Protein AF-A0A6I4VUZ8-F1 (afdb_monomer_lite)

Secondary structure (DSSP, 8-state):
----------EEEEETTEEEEE--SSGGG----PPPHHHHHHHHHHHHHHHHHHHHHGGG------SSB-TTSPBPPHHHHHHHHHHHHHHTT-----GGG-

Foldseek 3Di:
DQDFDQDQPFAFDQDPNDTDTHHDPDPVVRDTDGDDPVRVVVLVVQVVVQVVLCVVCPPQADQPVDSDADSSNHHDDPVNVVVVVVVVCVVVVHDDDDPVVD

Structure (mmCIF, N/CA/C/O backbone):
data_AF-A0A6I4VUZ8-F1
#
_entry.id   AF-A0A6I4VUZ8-F1
#
loop_
_atom_site.group_PDB
_atom_site.id
_atom_site.type_symbol
_atom_site.label_atom_id
_atom_site.label_alt_id
_atom_site.label_comp_id
_atom_site.label_asym_id
_atom_site.label_entity_id
_atom_site.label_seq_id
_atom_site.pdbx_PDB_ins_code
_atom_site.Cartn_x
_atom_site.Cartn_y
_atom_site.Cartn_z
_atom_site.occupancy
_atom_site.B_iso_or_equiv
_atom_site.auth_seq_id
_atom_site.auth_comp_id
_atom_site.auth_asym_id
_atom_site.auth_atom_id
_atom_site.pdbx_PDB_model_num
ATOM 1 N N . MET A 1 1 ? 15.078 -9.513 15.704 1.00 35.44 1 MET A N 1
ATOM 2 C CA . MET A 1 1 ? 13.997 -10.454 15.321 1.00 35.44 1 MET A CA 1
ATOM 3 C C . MET A 1 1 ? 13.512 -10.133 13.910 1.00 35.44 1 MET A C 1
ATOM 5 O O . MET A 1 1 ? 13.017 -9.036 13.696 1.00 35.44 1 MET A O 1
ATOM 9 N N . LYS A 1 2 ? 13.674 -11.037 12.933 1.00 35.25 2 LYS A N 1
ATOM 10 C CA . LYS A 1 2 ? 13.083 -10.869 11.591 1.00 35.25 2 LYS A CA 1
ATOM 11 C C . LYS A 1 2 ? 11.597 -11.230 11.672 1.00 35.25 2 LYS A C 1
ATOM 13 O O . LYS A 1 2 ? 11.270 -12.405 11.812 1.00 35.25 2 LYS A O 1
ATOM 18 N N . ALA A 1 3 ? 10.707 -10.242 11.616 1.00 41.06 3 ALA A N 1
ATOM 19 C CA . ALA A 1 3 ? 9.276 -10.496 11.497 1.00 41.06 3 ALA A CA 1
ATOM 20 C C . ALA A 1 3 ? 9.001 -11.130 10.121 1.00 41.06 3 ALA A C 1
ATOM 22 O O . ALA A 1 3 ? 9.123 -10.472 9.090 1.00 41.06 3 ALA A O 1
ATOM 23 N N . LYS A 1 4 ? 8.673 -12.426 10.086 1.00 41.72 4 LYS A N 1
ATOM 24 C CA . LYS A 1 4 ? 8.124 -13.067 8.885 1.00 41.72 4 LYS A CA 1
ATOM 25 C C . LYS A 1 4 ? 6.634 -12.743 8.836 1.00 41.72 4 LYS A C 1
ATOM 27 O O . LYS A 1 4 ? 5.843 -13.408 9.499 1.00 41.72 4 LYS A O 1
ATOM 32 N N . LEU A 1 5 ? 6.253 -11.720 8.074 1.00 47.44 5 LEU A N 1
ATOM 33 C CA . LEU A 1 5 ? 4.843 -11.479 7.780 1.00 47.44 5 LEU A CA 1
ATOM 34 C C . LEU A 1 5 ? 4.369 -12.557 6.793 1.00 47.44 5 LEU A C 1
ATOM 36 O O . LEU A 1 5 ? 4.920 -12.699 5.699 1.00 47.44 5 LEU A O 1
ATOM 40 N N . ARG A 1 6 ? 3.353 -13.337 7.171 1.00 45.44 6 ARG A N 1
ATOM 41 C CA . ARG A 1 6 ? 2.640 -14.198 6.222 1.00 45.44 6 ARG A CA 1
ATOM 42 C C . ARG A 1 6 ? 1.688 -13.310 5.427 1.00 45.44 6 ARG A C 1
ATOM 44 O O . ARG A 1 6 ? 0.595 -13.004 5.887 1.00 45.44 6 ARG A O 1
ATOM 51 N N . ALA A 1 7 ? 2.130 -12.849 4.262 1.00 51.38 7 ALA A N 1
ATOM 52 C CA . ALA A 1 7 ? 1.259 -12.153 3.326 1.00 51.38 7 ALA A CA 1
ATOM 53 C C . ALA A 1 7 ? 0.371 -13.187 2.621 1.00 51.38 7 ALA A C 1
ATOM 55 O O . ALA A 1 7 ? 0.846 -13.971 1.800 1.00 51.38 7 ALA A O 1
ATOM 56 N N . TYR A 1 8 ? -0.919 -13.205 2.948 1.00 54.53 8 TYR A N 1
ATOM 57 C CA . TYR A 1 8 ? -1.905 -13.922 2.148 1.00 54.53 8 TYR A CA 1
ATOM 58 C C . TYR A 1 8 ? -2.243 -13.031 0.954 1.00 54.53 8 TYR A C 1
ATOM 60 O O . TYR A 1 8 ? -2.965 -12.047 1.094 1.00 54.53 8 TYR A O 1
ATOM 68 N N . ALA A 1 9 ? -1.672 -13.330 -0.213 1.00 59.06 9 ALA A N 1
ATOM 69 C CA . ALA A 1 9 ? -2.004 -12.627 -1.445 1.00 59.06 9 ALA A CA 1
ATOM 70 C C . ALA A 1 9 ? -3.422 -13.020 -1.880 1.00 59.06 9 ALA A C 1
ATOM 72 O O . ALA A 1 9 ? -3.603 -13.917 -2.695 1.00 59.06 9 ALA A O 1
ATOM 73 N N . LYS A 1 10 ? -4.431 -12.372 -1.304 1.00 65.31 10 LYS A N 1
ATOM 74 C CA . LYS A 1 10 ? -5.767 -12.341 -1.890 1.00 65.31 10 LYS A CA 1
ATOM 75 C C . LYS A 1 10 ? -5.809 -11.171 -2.860 1.00 65.31 10 LYS A C 1
ATOM 77 O O . LYS A 1 10 ? -5.364 -10.070 -2.534 1.00 65.31 10 LYS A O 1
ATOM 82 N N . THR A 1 11 ? -6.278 -11.414 -4.074 1.00 71.56 11 THR A N 1
ATOM 83 C CA . THR A 1 11 ? -6.290 -10.396 -5.127 1.00 71.56 11 THR A CA 1
ATOM 84 C C . THR A 1 11 ? -7.711 -9.902 -5.320 1.00 71.56 11 THR A C 1
ATOM 86 O O . THR A 1 11 ? -8.640 -10.702 -5.398 1.00 71.56 11 THR A O 1
ATOM 89 N N . PHE A 1 12 ? -7.882 -8.586 -5.415 1.00 83.12 12 PHE A N 1
ATOM 90 C CA . PHE A 1 12 ? -9.137 -8.023 -5.888 1.00 83.12 12 PHE A CA 1
ATOM 91 C C . PHE A 1 12 ? -9.199 -8.122 -7.410 1.00 83.12 12 PHE A C 1
ATOM 93 O O . PHE A 1 12 ? -8.343 -7.583 -8.112 1.00 83.12 12 PHE A O 1
ATOM 100 N N . VAL A 1 13 ? -10.224 -8.802 -7.910 1.00 80.50 13 VAL A N 1
ATOM 101 C CA . VAL A 1 13 ? -10.538 -8.909 -9.336 1.00 80.50 13 VAL A CA 1
ATOM 102 C C . VAL A 1 13 ? -11.835 -8.173 -9.630 1.00 80.50 13 VAL A C 1
ATOM 104 O O . VAL A 1 13 ? -12.737 -8.131 -8.795 1.00 80.50 13 VAL A O 1
ATOM 107 N N . THR A 1 14 ? -11.942 -7.582 -10.816 1.00 82.00 14 THR A N 1
ATOM 108 C CA . THR A 1 14 ? -13.188 -6.940 -11.241 1.00 82.00 14 THR A CA 1
ATOM 109 C C . THR A 1 14 ? -14.104 -7.978 -11.876 1.00 82.00 14 THR A C 1
ATOM 111 O O . THR A 1 14 ? -13.797 -8.489 -12.950 1.00 82.00 14 THR A O 1
ATOM 114 N N . ILE A 1 15 ? -15.241 -8.257 -11.242 1.00 82.50 15 ILE A N 1
ATOM 115 C CA . ILE A 1 15 ? -16.302 -9.123 -11.770 1.00 82.50 15 ILE A CA 1
ATOM 116 C C . ILE A 1 15 ? -17.563 -8.270 -11.890 1.00 82.50 15 ILE A C 1
ATOM 118 O O . ILE A 1 15 ? -18.006 -7.681 -10.906 1.00 82.50 15 ILE A O 1
ATOM 122 N N . ASN A 1 16 ? -18.119 -8.152 -13.100 1.00 84.62 16 ASN A N 1
ATOM 123 C CA . ASN A 1 16 ? -19.310 -7.333 -13.383 1.00 84.62 16 ASN A CA 1
ATOM 124 C C . ASN A 1 16 ? -19.211 -5.895 -12.826 1.00 84.62 16 ASN A C 1
ATOM 126 O O . ASN A 1 16 ? -20.160 -5.364 -12.255 1.00 84.62 16 ASN A O 1
ATOM 130 N N . GLY A 1 17 ? -18.027 -5.280 -12.937 1.00 79.75 17 GLY A N 1
ATOM 131 C CA . GLY A 1 17 ? -17.765 -3.916 -12.458 1.00 79.75 17 GLY A CA 1
ATOM 132 C C . GLY A 1 17 ? -17.502 -3.777 -10.952 1.00 79.75 17 GLY A C 1
ATOM 133 O O . GLY A 1 17 ? -17.230 -2.668 -10.499 1.00 79.75 17 GLY A O 1
ATOM 134 N N . LYS A 1 18 ? -17.529 -4.868 -10.175 1.00 82.00 18 LYS A N 1
ATOM 135 C CA . LYS A 1 18 ? -17.276 -4.862 -8.724 1.00 82.00 18 LYS A CA 1
ATOM 136 C C . LYS A 1 18 ? -15.937 -5.509 -8.388 1.00 82.00 18 LYS A C 1
ATOM 138 O O . LYS A 1 18 ? -15.576 -6.520 -8.984 1.00 82.00 18 LYS A O 1
ATOM 143 N N . LEU A 1 19 ? -15.216 -4.944 -7.418 1.00 83.69 19 LEU A N 1
ATOM 144 C CA . LEU A 1 19 ? -14.004 -5.557 -6.876 1.00 83.69 19 LEU A CA 1
ATOM 145 C C . LEU A 1 19 ? -14.395 -6.682 -5.920 1.00 83.69 19 LEU A C 1
ATOM 147 O O . LEU A 1 19 ? -15.047 -6.443 -4.907 1.00 83.69 19 LEU A O 1
ATOM 151 N N . VAL A 1 20 ? -13.988 -7.901 -6.252 1.00 84.31 20 VAL A N 1
ATOM 152 C CA . VAL A 1 20 ? -14.235 -9.105 -5.460 1.00 84.31 20 VAL A CA 1
ATOM 153 C C . VAL A 1 20 ? -12.896 -9.679 -5.029 1.00 84.31 20 VAL A C 1
ATOM 155 O O . VAL A 1 20 ? -11.982 -9.813 -5.844 1.00 84.31 20 VAL A O 1
ATOM 158 N N . LEU A 1 21 ? -12.774 -9.999 -3.743 1.00 84.19 21 LEU A N 1
ATOM 159 C CA . LEU A 1 21 ? -11.589 -10.643 -3.199 1.00 84.19 21 LEU A CA 1
ATOM 160 C C . LEU A 1 21 ? -11.589 -12.123 -3.590 1.00 84.19 21 LEU A C 1
ATOM 162 O O . LEU A 1 21 ? -12.546 -12.836 -3.295 1.00 84.19 21 LEU A O 1
ATOM 166 N N . GLN A 1 22 ? -10.521 -12.584 -4.234 1.00 82.38 22 GLN A N 1
ATOM 167 C CA . GLN A 1 22 ? -10.386 -13.972 -4.658 1.00 82.38 22 GLN A CA 1
ATOM 168 C C . GLN A 1 22 ? -9.107 -14.593 -4.095 1.00 82.38 22 GLN A C 1
ATOM 170 O O . GLN A 1 22 ? -8.046 -13.959 -4.060 1.00 82.38 22 GLN A O 1
ATOM 175 N N . ASP A 1 23 ? -9.217 -15.851 -3.673 1.00 79.50 23 ASP A N 1
ATOM 176 C CA . ASP A 1 23 ? -8.057 -16.656 -3.314 1.00 79.50 23 ASP A CA 1
ATOM 177 C C . ASP A 1 23 ? -7.231 -17.015 -4.559 1.00 79.50 23 ASP A C 1
ATOM 179 O O . ASP A 1 23 ? -7.773 -17.134 -5.666 1.00 79.50 23 ASP A O 1
ATOM 183 N N . PRO A 1 24 ? -5.910 -17.216 -4.409 1.00 78.50 24 PRO A N 1
ATOM 184 C CA . PRO A 1 24 ? -5.082 -17.668 -5.512 1.00 78.50 24 PRO A CA 1
ATOM 185 C C . PRO A 1 24 ? -5.609 -18.969 -6.114 1.00 78.50 24 PRO A C 1
ATOM 187 O O . PRO A 1 24 ? -5.940 -19.911 -5.394 1.00 78.50 24 PRO A O 1
ATOM 190 N N . LYS A 1 25 ? -5.601 -19.047 -7.449 1.00 77.88 25 LYS A N 1
ATOM 191 C CA . LYS A 1 25 ? -6.058 -20.229 -8.198 1.00 77.88 25 LYS A CA 1
ATOM 192 C C . LYS A 1 25 ? -5.312 -21.511 -7.812 1.00 77.88 25 LYS A C 1
ATOM 194 O O . LYS A 1 25 ? -5.850 -22.599 -7.977 1.00 77.88 25 LYS A O 1
ATOM 199 N N . THR A 1 26 ? -4.075 -21.397 -7.325 1.00 80.00 26 THR A N 1
ATOM 200 C CA . THR A 1 26 ? -3.251 -22.541 -6.929 1.00 80.00 26 THR A CA 1
ATOM 201 C C . THR A 1 26 ? -2.611 -22.314 -5.562 1.00 80.00 26 THR A C 1
ATOM 203 O O . THR A 1 26 ? -2.225 -21.199 -5.202 1.00 80.00 26 THR A O 1
ATOM 206 N N . LYS A 1 27 ? -2.436 -23.402 -4.800 1.00 76.69 27 LYS A N 1
ATOM 207 C CA . LYS A 1 27 ? -1.757 -23.369 -3.494 1.00 76.69 27 LYS A CA 1
ATOM 208 C C . LYS A 1 27 ? -0.314 -22.860 -3.602 1.00 76.69 27 LYS A C 1
ATOM 210 O O . LYS A 1 27 ? 0.151 -22.178 -2.700 1.00 76.69 27 LYS A O 1
ATOM 215 N N . GLY A 1 28 ? 0.367 -23.127 -4.722 1.00 75.69 28 GLY A N 1
ATOM 216 C CA . GLY A 1 28 ? 1.748 -22.687 -4.960 1.00 75.69 28 GLY A CA 1
ATOM 217 C C . GLY A 1 28 ? 1.930 -21.165 -5.025 1.00 75.69 28 GLY A C 1
ATOM 218 O O . GLY A 1 28 ? 3.027 -20.668 -4.784 1.00 75.69 28 GLY A O 1
ATOM 219 N N . SER A 1 29 ? 0.866 -20.402 -5.297 1.00 77.31 29 SER A N 1
ATOM 220 C CA . SER A 1 29 ? 0.912 -18.935 -5.266 1.00 77.31 29 SER A CA 1
ATOM 221 C C . SER A 1 29 ? 0.873 -18.356 -3.846 1.00 77.31 29 SER A C 1
ATOM 223 O O . SER A 1 29 ? 1.204 -17.184 -3.663 1.00 77.31 29 SER A O 1
ATOM 225 N N . GLN A 1 30 ? 0.504 -19.151 -2.836 1.00 80.31 30 GLN A N 1
ATOM 226 C CA . GLN A 1 30 ? 0.551 -18.734 -1.437 1.00 80.31 30 GLN A CA 1
ATOM 227 C C . GLN A 1 30 ? 1.988 -18.844 -0.928 1.00 80.31 30 GLN A C 1
ATOM 229 O O . GLN A 1 30 ? 2.489 -19.931 -0.646 1.00 80.31 30 GLN A O 1
ATOM 234 N N . ARG A 1 31 ? 2.668 -17.702 -0.811 1.00 78.75 31 ARG A N 1
ATOM 235 C CA . ARG A 1 31 ? 4.059 -17.643 -0.354 1.00 78.75 31 ARG A CA 1
ATOM 236 C C . ARG A 1 31 ? 4.260 -16.536 0.667 1.00 78.75 31 ARG A C 1
ATOM 238 O O . ARG A 1 31 ? 3.668 -15.468 0.571 1.00 78.75 31 ARG A O 1
ATOM 245 N N . SER A 1 32 ? 5.145 -16.785 1.626 1.00 82.88 32 SER A N 1
ATOM 246 C CA . SER A 1 32 ? 5.624 -15.733 2.523 1.00 82.88 32 SER A CA 1
ATOM 247 C C . SER A 1 32 ? 6.698 -14.908 1.821 1.00 82.88 32 SER A C 1
ATOM 249 O O . SER A 1 32 ? 7.535 -15.459 1.108 1.00 82.88 32 SER A O 1
ATOM 251 N N . VAL A 1 33 ? 6.694 -13.598 2.053 1.00 83.50 33 VAL A N 1
ATOM 252 C CA . VAL A 1 33 ? 7.703 -12.675 1.526 1.00 83.50 33 VAL A CA 1
ATOM 253 C C . VAL A 1 33 ? 8.385 -12.000 2.707 1.00 83.50 33 VAL A C 1
ATOM 255 O O . VAL A 1 33 ? 7.726 -11.550 3.643 1.00 83.50 33 VAL A O 1
ATOM 258 N N . SER A 1 34 ? 9.714 -11.957 2.685 1.00 87.75 34 SER A N 1
ATOM 259 C CA . SER A 1 34 ? 10.474 -11.213 3.687 1.00 87.75 34 SER A CA 1
ATOM 260 C C . SER A 1 34 ? 10.350 -9.722 3.396 1.00 87.75 34 SER A C 1
ATOM 262 O O . SER A 1 34 ? 10.677 -9.282 2.297 1.00 87.75 34 SER A O 1
ATOM 264 N N . LEU A 1 35 ? 9.904 -8.945 4.380 1.00 87.50 35 LEU A N 1
ATOM 265 C CA . LEU A 1 35 ? 9.875 -7.491 4.272 1.00 87.50 35 LEU A CA 1
ATOM 266 C C . LEU A 1 35 ? 11.233 -6.913 4.670 1.00 87.50 35 LEU A C 1
ATOM 268 O O . LEU A 1 35 ? 11.840 -7.335 5.658 1.00 87.50 35 LEU A O 1
ATOM 272 N N . THR A 1 36 ? 11.706 -5.931 3.906 1.00 93.06 36 THR A N 1
ATOM 273 C CA . THR A 1 36 ? 12.863 -5.124 4.301 1.00 93.0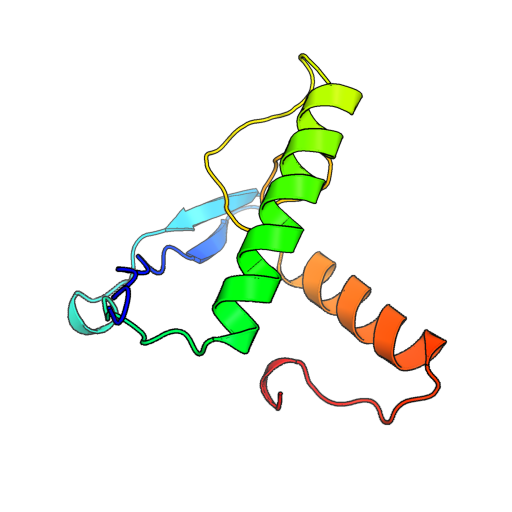6 36 THR A CA 1
ATOM 274 C C . THR A 1 36 ? 12.488 -4.215 5.472 1.00 93.06 36 THR A C 1
ATOM 276 O O . THR A 1 36 ? 11.307 -3.970 5.748 1.00 93.06 36 THR A O 1
ATOM 279 N N . HIS A 1 37 ? 13.495 -3.685 6.169 1.00 93.31 37 HIS A N 1
ATOM 280 C CA . HIS A 1 37 ? 13.259 -2.712 7.234 1.00 93.31 37 HIS A CA 1
ATOM 281 C C . HIS A 1 37 ? 12.518 -1.478 6.698 1.00 93.31 37 HIS A C 1
ATOM 283 O O . HIS A 1 37 ? 11.482 -1.106 7.240 1.00 93.31 37 HIS A O 1
ATOM 289 N N . THR A 1 38 ? 12.962 -0.937 5.559 1.00 95.25 38 THR A N 1
ATOM 290 C CA . THR A 1 38 ? 12.324 0.203 4.887 1.00 95.25 38 THR A CA 1
ATOM 291 C C . THR A 1 38 ? 10.852 -0.055 4.565 1.00 95.25 38 THR A C 1
ATOM 293 O O . THR A 1 38 ? 10.006 0.785 4.865 1.00 95.25 38 THR A O 1
ATOM 296 N N . ALA A 1 39 ? 10.518 -1.230 4.015 1.00 91.38 39 ALA A N 1
ATOM 297 C CA . ALA A 1 39 ? 9.128 -1.591 3.733 1.00 91.38 39 ALA A CA 1
ATOM 298 C C . ALA A 1 39 ? 8.292 -1.690 5.019 1.00 91.38 39 ALA A C 1
ATOM 300 O O . ALA A 1 39 ? 7.152 -1.234 5.061 1.00 91.38 39 ALA A O 1
ATOM 301 N N . THR A 1 40 ? 8.869 -2.244 6.087 1.00 93.88 40 THR A N 1
ATOM 302 C CA . THR A 1 40 ? 8.195 -2.368 7.387 1.00 93.88 40 THR A CA 1
ATOM 303 C C . THR A 1 40 ? 7.877 -0.998 7.988 1.00 93.88 40 THR A C 1
ATOM 305 O O . THR A 1 40 ? 6.753 -0.768 8.434 1.00 93.88 40 THR A O 1
ATOM 308 N N . GLU A 1 41 ? 8.832 -0.069 7.966 1.00 96.31 41 GLU A N 1
ATOM 309 C CA . GLU A 1 41 ? 8.622 1.289 8.477 1.00 96.31 41 GLU A CA 1
ATOM 310 C C . GLU A 1 41 ? 7.610 2.074 7.632 1.00 96.31 41 GLU A C 1
ATOM 312 O O . GLU A 1 41 ? 6.756 2.772 8.182 1.00 96.31 41 GLU A O 1
ATOM 317 N N . ALA A 1 42 ? 7.630 1.907 6.306 1.00 95.12 42 ALA A N 1
ATOM 318 C CA . ALA A 1 42 ? 6.627 2.504 5.426 1.00 95.12 42 ALA A CA 1
ATOM 319 C C . ALA A 1 42 ? 5.206 2.004 5.748 1.00 95.12 42 ALA A C 1
ATOM 321 O O . ALA A 1 42 ? 4.280 2.811 5.853 1.00 95.12 42 ALA A O 1
ATOM 322 N N . LEU A 1 43 ? 5.034 0.697 5.980 1.00 93.75 43 LEU A N 1
ATOM 323 C CA . LEU A 1 43 ? 3.740 0.112 6.351 1.00 93.75 43 LEU A CA 1
ATOM 324 C C . LEU A 1 43 ? 3.245 0.597 7.720 1.00 93.75 43 LEU A C 1
ATOM 326 O O . LEU A 1 43 ? 2.055 0.866 7.874 1.00 93.75 43 LEU A O 1
ATOM 330 N N . LYS A 1 44 ? 4.135 0.763 8.707 1.00 95.25 44 LYS A N 1
ATOM 331 C CA . LYS A 1 44 ? 3.766 1.335 10.016 1.00 95.25 44 LYS A CA 1
ATOM 332 C C . LYS A 1 44 ? 3.260 2.770 9.881 1.00 95.25 44 LYS A C 1
ATOM 334 O O . LYS A 1 44 ? 2.196 3.087 10.406 1.00 95.25 44 LYS A O 1
ATOM 339 N N . LYS A 1 45 ? 3.986 3.617 9.142 1.00 96.81 45 LYS A N 1
ATOM 340 C CA . LYS A 1 45 ? 3.568 5.002 8.862 1.00 96.81 45 LYS A CA 1
ATOM 341 C C . LYS A 1 45 ? 2.227 5.043 8.130 1.00 96.81 45 LYS A C 1
ATOM 343 O O . LYS A 1 45 ? 1.362 5.841 8.479 1.00 96.81 45 LYS A O 1
ATOM 348 N N . HIS A 1 46 ? 2.034 4.155 7.155 1.00 95.50 46 HIS A N 1
ATOM 349 C CA . HIS A 1 46 ? 0.764 4.038 6.445 1.00 95.50 46 HIS A CA 1
ATOM 350 C C . HIS A 1 46 ? -0.390 3.670 7.386 1.00 95.50 46 HIS A C 1
ATOM 352 O O . HIS A 1 46 ? -1.437 4.309 7.334 1.00 95.50 46 HIS A O 1
ATOM 358 N N . ARG A 1 47 ? -0.181 2.705 8.291 1.00 94.62 47 ARG A N 1
ATOM 359 C CA . ARG A 1 47 ? -1.193 2.282 9.268 1.00 94.62 47 ARG A CA 1
ATOM 360 C C . ARG A 1 47 ? -1.626 3.423 10.192 1.00 94.62 47 ARG A C 1
ATOM 362 O O . ARG A 1 47 ? -2.812 3.546 10.470 1.00 94.62 47 ARG A O 1
ATOM 369 N N . ILE A 1 48 ? -0.693 4.269 10.637 1.00 96.62 48 ILE A N 1
ATOM 370 C CA . ILE A 1 48 ? -1.021 5.460 11.441 1.00 96.62 48 ILE A CA 1
ATOM 371 C C . ILE A 1 48 ? -1.946 6.391 10.647 1.00 96.62 48 ILE A C 1
ATOM 373 O O . ILE A 1 48 ? -3.036 6.709 11.112 1.00 96.62 48 ILE A O 1
ATOM 377 N N . LYS A 1 49 ? -1.574 6.724 9.405 1.00 95.38 49 LYS A N 1
ATOM 378 C CA . LYS A 1 49 ? -2.394 7.568 8.522 1.00 95.38 49 LYS A CA 1
ATOM 379 C C . LYS A 1 49 ? -3.779 6.975 8.248 1.00 95.38 49 LYS A C 1
ATOM 381 O O . LYS A 1 49 ? -4.764 7.699 8.150 1.00 95.38 49 LYS A O 1
ATOM 386 N N . GLN A 1 50 ? -3.872 5.656 8.113 1.00 95.50 50 GLN A N 1
ATOM 387 C CA . GLN A 1 50 ? -5.150 4.978 7.919 1.00 95.50 50 GLN A CA 1
ATOM 388 C C . GLN A 1 50 ? -6.045 5.081 9.162 1.00 95.50 50 GLN A C 1
ATOM 390 O O . GLN A 1 50 ? -7.250 5.283 9.026 1.00 95.50 50 GLN A O 1
ATOM 395 N N . TYR A 1 51 ? -5.475 4.994 10.368 1.00 95.38 51 TYR A N 1
ATOM 396 C CA . TYR A 1 51 ? -6.232 5.226 11.599 1.00 95.38 51 TYR A CA 1
ATOM 397 C C . TYR A 1 51 ? -6.724 6.665 11.713 1.00 95.38 51 TYR A C 1
ATOM 399 O O . TYR A 1 51 ? -7.875 6.870 12.082 1.00 95.38 51 TYR A O 1
ATOM 407 N N . GLU A 1 52 ? -5.901 7.646 11.341 1.00 96.12 52 GLU A N 1
ATOM 408 C CA . GLU A 1 52 ? -6.325 9.050 11.272 1.00 96.12 52 GLU A CA 1
ATOM 409 C C . GLU A 1 52 ? -7.520 9.216 10.322 1.00 96.12 52 GLU A C 1
ATOM 411 O O . GLU A 1 52 ? -8.521 9.818 10.696 1.00 96.12 52 GLU A O 1
ATOM 416 N N . GLN A 1 53 ? -7.472 8.604 9.133 1.00 95.06 53 GLN A N 1
ATOM 417 C CA . GLN A 1 53 ? -8.589 8.615 8.175 1.00 95.06 53 GLN A CA 1
ATOM 418 C C . GLN A 1 53 ? -9.843 7.932 8.726 1.00 95.06 53 GLN A C 1
ATOM 420 O O . GLN A 1 53 ? -10.955 8.405 8.498 1.00 95.06 53 GLN A O 1
ATOM 425 N N . LYS A 1 54 ? -9.675 6.823 9.453 1.00 95.62 54 LYS A N 1
ATOM 426 C CA . LYS A 1 54 ? -10.783 6.114 10.100 1.00 95.62 54 LYS A CA 1
ATOM 427 C C . LYS A 1 54 ? -11.449 6.978 11.169 1.00 95.62 54 LYS A C 1
ATOM 429 O O . LYS A 1 54 ? -12.672 7.015 11.226 1.00 95.62 54 LYS A O 1
ATOM 434 N N . LEU A 1 55 ? -10.662 7.687 11.978 1.00 96.75 55 LEU A N 1
ATOM 435 C CA . LEU A 1 55 ? -11.177 8.623 12.980 1.00 96.75 55 LEU A CA 1
ATOM 436 C C . LEU A 1 55 ? -11.865 9.829 12.330 1.00 96.75 55 LEU A C 1
ATOM 438 O O . LEU A 1 55 ? -12.935 10.224 12.777 1.00 96.75 55 LEU A O 1
ATOM 442 N N . GLU A 1 56 ? -11.279 10.379 11.265 1.00 96.88 56 GLU A N 1
ATOM 443 C CA . GLU A 1 56 ? -11.829 11.525 10.532 1.00 96.88 56 GLU A CA 1
ATOM 444 C C . GLU A 1 56 ? -13.183 11.201 9.880 1.00 96.88 56 GLU A C 1
ATOM 446 O O . GLU A 1 56 ? -14.099 12.019 9.901 1.00 96.88 56 GLU A O 1
ATOM 451 N N . ILE A 1 57 ? -13.319 10.010 9.291 1.00 97.06 57 ILE A N 1
ATOM 452 C CA . ILE A 1 57 ? -14.537 9.599 8.577 1.00 97.06 57 ILE A CA 1
ATOM 453 C C . ILE A 1 57 ? -15.594 9.021 9.529 1.00 97.06 57 ILE A C 1
ATOM 455 O O . ILE A 1 57 ? -16.791 9.092 9.235 1.00 97.06 57 ILE A O 1
ATOM 459 N N . GLY A 1 58 ? -15.167 8.448 10.657 1.00 95.94 58 GLY A N 1
ATOM 460 C CA . GLY A 1 58 ? -16.049 7.864 11.659 1.00 95.94 58 GLY A CA 1
ATOM 461 C C . GLY A 1 58 ? -16.850 6.683 11.111 1.00 95.94 58 GLY A C 1
ATOM 462 O O . GLY A 1 58 ? -16.306 5.779 10.476 1.00 95.94 58 GLY A O 1
ATOM 463 N N . GLU A 1 59 ? -18.160 6.696 11.347 1.00 95.06 59 GLU A N 1
ATOM 464 C CA . GLU A 1 59 ? -19.079 5.598 11.011 1.00 95.06 59 GLU A CA 1
ATOM 465 C C . GLU A 1 59 ? -19.150 5.285 9.509 1.00 95.06 59 GLU A C 1
ATOM 467 O O . GLU A 1 59 ? -19.453 4.160 9.121 1.00 95.06 59 GLU A O 1
ATOM 472 N N . ASN A 1 60 ? -18.810 6.251 8.651 1.00 95.88 60 ASN A N 1
ATOM 473 C CA . ASN A 1 60 ? -18.799 6.058 7.200 1.00 95.88 60 ASN A CA 1
ATOM 474 C C . ASN A 1 60 ? -17.558 5.296 6.695 1.00 95.88 60 ASN A C 1
ATOM 476 O O . ASN A 1 60 ? -17.441 5.030 5.494 1.00 95.88 60 ASN A O 1
ATOM 480 N N . TYR A 1 61 ? -16.605 4.973 7.575 1.00 96.31 61 TYR A N 1
ATOM 481 C CA . TYR A 1 61 ? -15.403 4.239 7.205 1.00 96.31 61 TYR A CA 1
ATOM 482 C C . TYR A 1 61 ? -15.717 2.746 7.083 1.00 96.31 61 TYR A C 1
ATOM 484 O O . TYR A 1 61 ? -16.063 2.080 8.058 1.00 96.31 61 TYR A O 1
ATOM 492 N N . GLN A 1 62 ? -15.547 2.191 5.885 1.00 95.25 62 GLN A N 1
ATOM 493 C CA . GLN A 1 62 ? -15.822 0.784 5.604 1.00 95.25 62 GLN A CA 1
ATOM 494 C C . GLN A 1 62 ? -14.607 -0.072 5.963 1.00 95.25 62 GLN A C 1
ATOM 496 O O . GLN A 1 62 ? -13.787 -0.382 5.102 1.00 95.25 62 GLN A O 1
ATOM 501 N N . ASP A 1 63 ? -14.472 -0.435 7.238 1.00 92.12 63 ASP A N 1
ATOM 502 C CA . ASP A 1 63 ? -13.347 -1.250 7.696 1.00 92.12 63 ASP A CA 1
ATOM 503 C C . ASP A 1 63 ? -13.456 -2.699 7.194 1.00 92.12 63 ASP A C 1
ATOM 505 O O . ASP A 1 63 ? -14.331 -3.460 7.605 1.00 92.12 63 ASP A O 1
ATOM 509 N N . GLN A 1 64 ? -12.558 -3.062 6.279 1.00 89.19 64 GLN A N 1
ATOM 510 C CA . GLN A 1 64 ? -12.450 -4.396 5.682 1.00 89.19 64 GLN A CA 1
ATOM 511 C C . GLN A 1 64 ? -11.119 -5.081 6.045 1.00 89.19 64 GLN A C 1
ATOM 513 O O . GLN A 1 64 ? -10.686 -5.983 5.328 1.00 89.19 64 GLN A O 1
ATOM 518 N N . ASP A 1 65 ? -10.443 -4.627 7.113 1.00 87.94 65 ASP A N 1
ATOM 519 C CA . ASP A 1 65 ? -9.128 -5.126 7.565 1.00 87.94 65 ASP A CA 1
ATOM 520 C C . ASP A 1 65 ? -8.042 -5.081 6.464 1.00 87.94 65 ASP A C 1
ATOM 522 O O . ASP A 1 65 ? -7.151 -5.926 6.350 1.00 87.94 65 ASP A O 1
ATOM 526 N N . LEU A 1 66 ? -8.131 -4.073 5.591 1.00 89.88 66 LEU A N 1
ATOM 527 C CA . LEU A 1 66 ? -7.194 -3.869 4.489 1.00 89.88 66 LEU A CA 1
ATOM 528 C C . LEU A 1 66 ? -5.991 -3.052 4.952 1.00 89.88 66 LEU A C 1
ATOM 530 O O . LEU A 1 66 ? -6.150 -1.962 5.491 1.00 89.88 66 LEU A O 1
ATOM 534 N N . ILE A 1 67 ? -4.782 -3.528 4.641 1.00 89.25 67 ILE A N 1
ATOM 535 C CA . ILE A 1 67 ? -3.542 -2.771 4.889 1.00 89.25 67 ILE A CA 1
ATOM 536 C C . ILE A 1 67 ? -3.431 -1.568 3.949 1.00 89.25 67 ILE A C 1
ATOM 538 O O . ILE A 1 67 ? -2.909 -0.543 4.353 1.00 89.25 67 ILE A O 1
ATOM 542 N N . ILE A 1 68 ? -3.884 -1.702 2.698 1.00 90.06 68 ILE A N 1
ATOM 543 C CA . ILE A 1 68 ? -3.909 -0.623 1.705 1.00 90.06 68 ILE A CA 1
ATOM 544 C C . ILE A 1 68 ? -5.359 -0.436 1.266 1.00 90.06 68 ILE A C 1
ATOM 546 O O . ILE A 1 68 ? -5.918 -1.287 0.570 1.00 90.06 68 ILE A O 1
ATOM 550 N N . ALA A 1 69 ? -5.958 0.681 1.664 1.00 92.25 69 ALA A N 1
ATOM 551 C CA . ALA A 1 69 ? -7.347 1.013 1.377 1.00 92.25 69 ALA A CA 1
ATOM 552 C C . ALA A 1 69 ? -7.474 2.417 0.775 1.00 92.25 69 ALA A C 1
ATOM 554 O O . ALA A 1 69 ? -6.582 3.261 0.880 1.00 92.25 69 ALA A O 1
ATOM 555 N N . THR A 1 70 ? -8.612 2.679 0.139 1.00 92.94 70 THR A N 1
ATOM 556 C CA . THR A 1 70 ? -9.046 4.052 -0.149 1.00 92.94 70 THR A CA 1
ATOM 557 C C . THR A 1 70 ? -9.255 4.824 1.156 1.00 92.94 70 THR A C 1
ATOM 559 O O . THR A 1 70 ? -9.381 4.229 2.225 1.00 92.94 70 THR A O 1
ATOM 562 N N . ARG A 1 71 ? -9.385 6.155 1.064 1.00 92.25 71 ARG A N 1
ATOM 563 C CA . ARG A 1 71 ? -9.687 7.005 2.226 1.00 92.25 71 ARG A CA 1
ATOM 564 C C . ARG A 1 71 ? -10.906 6.500 3.014 1.00 92.25 71 ARG A C 1
ATOM 566 O O . ARG A 1 71 ? -10.881 6.560 4.227 1.00 92.25 71 ARG A O 1
ATOM 573 N N . PHE A 1 72 ? -11.911 5.936 2.340 1.00 94.62 72 PHE A N 1
ATOM 574 C CA . PHE A 1 72 ? -13.147 5.419 2.944 1.00 94.62 72 PHE A CA 1
ATOM 575 C C . PHE A 1 72 ? -13.082 3.951 3.405 1.00 94.62 72 PHE A C 1
ATOM 577 O O . PHE A 1 72 ? -14.121 3.364 3.687 1.00 94.62 72 PHE A O 1
ATOM 584 N N . GLY A 1 73 ? -11.906 3.316 3.418 1.00 93.00 73 GLY A N 1
ATOM 585 C CA . GLY A 1 73 ? -11.743 1.917 3.845 1.00 93.00 73 GLY A CA 1
ATOM 586 C C . GLY A 1 73 ? -12.031 0.862 2.766 1.00 93.00 73 GLY A C 1
ATOM 587 O O . GLY A 1 73 ? -11.725 -0.312 2.945 1.00 93.00 73 GLY A O 1
ATOM 588 N N . THR A 1 74 ? -12.526 1.266 1.592 1.00 92.25 74 THR A N 1
ATOM 589 C CA . THR A 1 74 ? -12.801 0.338 0.477 1.00 92.25 74 THR A CA 1
ATOM 590 C C . THR A 1 74 ? -11.534 -0.071 -0.296 1.00 92.25 74 THR A C 1
ATOM 592 O O . THR A 1 74 ? -10.542 0.669 -0.262 1.00 92.25 74 THR A O 1
ATOM 595 N N . PRO A 1 75 ? -11.545 -1.196 -1.039 1.00 91.00 75 PRO A N 1
ATOM 596 C CA . PRO A 1 75 ? -10.407 -1.646 -1.843 1.00 91.00 75 PRO A CA 1
ATOM 597 C C . PRO A 1 75 ? -9.975 -0.648 -2.928 1.00 91.00 75 PRO A C 1
ATOM 599 O O . PRO A 1 75 ? -10.802 -0.024 -3.596 1.00 91.00 75 PRO A O 1
ATOM 602 N N . ILE A 1 76 ? -8.666 -0.548 -3.179 1.00 89.69 76 ILE A N 1
ATOM 603 C CA . ILE A 1 76 ? -8.135 0.234 -4.303 1.00 89.69 76 ILE A CA 1
ATOM 604 C C . ILE A 1 76 ? -8.160 -0.619 -5.574 1.00 89.69 76 ILE A C 1
ATOM 606 O O . ILE A 1 76 ? -7.451 -1.616 -5.688 1.00 89.69 76 ILE A O 1
ATOM 610 N N . GLY A 1 77 ? -8.947 -0.201 -6.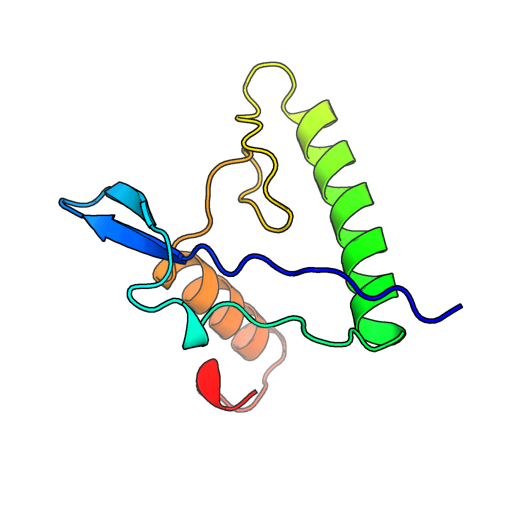566 1.00 88.25 77 GLY A N 1
ATOM 611 C CA . GLY A 1 77 ? -8.933 -0.831 -7.886 1.00 88.25 77 GLY A CA 1
ATOM 612 C C . GLY A 1 77 ? -7.634 -0.548 -8.663 1.00 88.25 77 GLY A C 1
ATOM 613 O O . GLY A 1 77 ? -7.065 0.538 -8.513 1.00 88.25 77 GLY A O 1
ATOM 614 N N . PRO A 1 78 ? -7.199 -1.443 -9.574 1.00 87.19 78 PRO A N 1
ATOM 615 C CA . PRO A 1 78 ? -5.961 -1.269 -10.344 1.00 87.19 78 PRO A CA 1
ATOM 616 C C . PRO A 1 78 ? -5.883 0.063 -11.102 1.00 87.19 78 PRO A C 1
ATOM 618 O O . PRO A 1 78 ? -4.845 0.716 -11.122 1.00 87.19 78 PRO A O 1
ATOM 621 N N . ARG A 1 79 ? -7.003 0.521 -11.676 1.00 88.62 79 ARG A N 1
ATOM 622 C CA . ARG A 1 79 ? -7.070 1.811 -12.382 1.00 88.62 79 ARG A CA 1
ATOM 623 C C . ARG A 1 79 ? -6.832 3.000 -11.447 1.00 88.62 79 ARG A C 1
ATOM 625 O O . ARG A 1 79 ? -6.153 3.943 -11.839 1.00 88.62 79 ARG A O 1
ATOM 632 N N . ASN A 1 80 ? -7.361 2.950 -10.223 1.00 89.62 80 ASN A N 1
ATOM 633 C CA . ASN A 1 80 ? -7.171 4.014 -9.237 1.00 89.62 80 ASN A CA 1
ATOM 634 C C . ASN A 1 80 ? -5.710 4.073 -8.786 1.00 89.62 80 ASN A C 1
ATOM 636 O O . ASN A 1 80 ? -5.141 5.160 -8.745 1.00 89.62 80 ASN A O 1
ATOM 640 N N . LEU A 1 81 ? -5.099 2.910 -8.539 1.00 90.56 81 LEU A N 1
ATOM 641 C CA . LEU A 1 81 ? -3.680 2.801 -8.208 1.00 90.56 81 LEU A CA 1
ATOM 642 C C . LEU A 1 81 ? -2.795 3.382 -9.320 1.00 90.56 81 LEU A C 1
ATOM 644 O O . LEU A 1 81 ? -1.952 4.232 -9.047 1.00 90.56 81 LEU A O 1
ATOM 648 N N . LEU A 1 82 ? -3.026 2.974 -10.573 1.00 93.69 82 LEU A N 1
ATOM 649 C CA . LEU A 1 82 ? -2.269 3.472 -11.725 1.00 93.69 82 LEU A CA 1
ATOM 650 C C . LEU A 1 82 ? -2.438 4.981 -11.914 1.00 93.69 82 LEU A C 1
ATOM 652 O O . LEU A 1 82 ? -1.461 5.671 -12.186 1.00 93.69 82 LEU A O 1
ATOM 656 N N . ARG A 1 83 ? -3.653 5.510 -11.729 1.00 93.75 83 ARG A N 1
ATOM 657 C CA . ARG A 1 83 ? -3.903 6.955 -11.809 1.00 93.75 83 ARG A CA 1
ATOM 658 C C . ARG A 1 83 ? -3.091 7.719 -10.764 1.00 93.75 83 ARG A C 1
ATOM 660 O O . ARG A 1 83 ? -2.456 8.708 -11.107 1.00 93.75 83 ARG A O 1
ATOM 667 N N . SER A 1 84 ? -3.081 7.252 -9.516 1.00 93.06 84 SER A N 1
ATOM 668 C CA . SER A 1 84 ? -2.269 7.860 -8.457 1.00 93.06 84 SER A CA 1
ATOM 669 C C . SER A 1 84 ? -0.772 7.759 -8.751 1.00 93.06 84 SER A C 1
ATOM 671 O O . SER A 1 84 ? -0.052 8.732 -8.558 1.00 93.06 84 SER A O 1
ATOM 673 N N . PHE A 1 85 ? -0.306 6.618 -9.260 1.00 94.69 85 PHE A N 1
ATOM 674 C CA . PHE A 1 85 ? 1.097 6.417 -9.618 1.00 94.69 85 PHE A CA 1
ATOM 675 C C . PHE A 1 85 ? 1.564 7.373 -10.722 1.00 94.69 85 PHE A C 1
ATOM 677 O O . PHE A 1 85 ? 2.554 8.080 -10.543 1.00 94.69 85 PHE A O 1
ATOM 684 N N . TYR A 1 86 ? 0.828 7.451 -11.835 1.00 95.81 86 TYR A N 1
ATOM 685 C CA . TYR A 1 86 ? 1.182 8.348 -12.936 1.00 95.81 86 TYR A CA 1
ATOM 686 C C . TYR A 1 86 ? 1.078 9.818 -12.544 1.00 95.81 86 TYR A C 1
ATOM 688 O O . TYR A 1 86 ? 1.927 10.603 -12.949 1.00 95.81 86 TYR A O 1
ATOM 696 N N . HIS A 1 87 ? 0.119 10.171 -11.688 1.00 96.06 87 HIS A N 1
ATOM 697 C CA . HIS A 1 87 ? 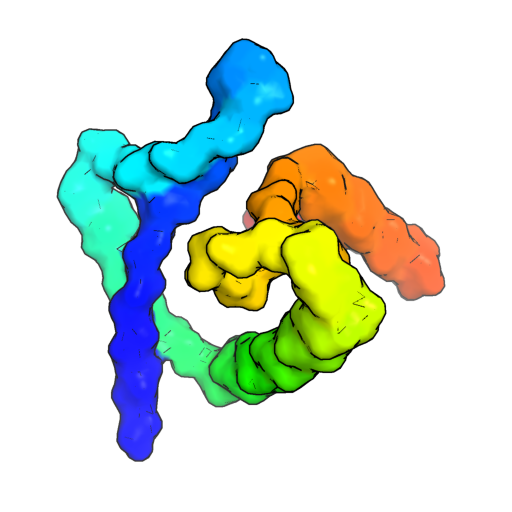0.051 11.517 -11.139 1.00 96.06 87 HIS A CA 1
ATOM 698 C C . HIS A 1 87 ? 1.315 11.869 -10.338 1.00 96.06 87 HIS A C 1
ATOM 700 O O . HIS A 1 87 ? 1.873 12.940 -10.533 1.00 96.06 87 HIS A O 1
ATOM 706 N N . ILE A 1 88 ? 1.825 10.965 -9.492 1.00 95.12 88 ILE A N 1
ATOM 707 C CA . ILE A 1 88 ? 3.071 11.201 -8.739 1.00 95.12 88 ILE A CA 1
ATOM 708 C C . ILE A 1 88 ? 4.266 11.379 -9.684 1.00 95.12 88 ILE A C 1
ATOM 710 O O . ILE A 1 88 ? 5.074 12.280 -9.467 1.00 95.12 88 ILE 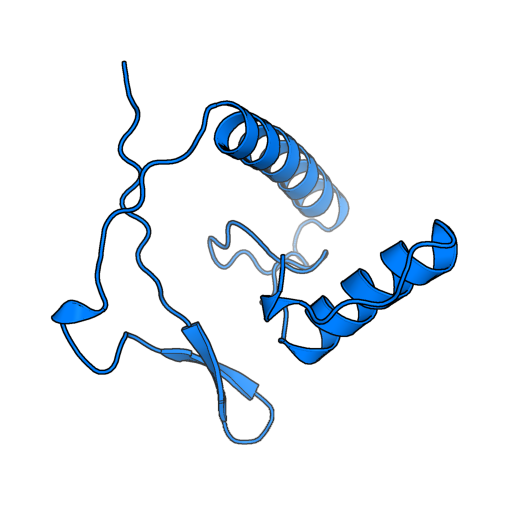A O 1
ATOM 714 N N . ILE A 1 89 ? 4.369 10.557 -10.733 1.00 96.06 89 ILE A N 1
ATOM 715 C CA . ILE A 1 89 ? 5.417 10.693 -11.758 1.00 96.06 89 ILE A CA 1
ATOM 716 C C . ILE A 1 89 ? 5.359 12.080 -12.406 1.00 96.06 89 ILE A C 1
ATOM 718 O O . ILE A 1 89 ? 6.378 12.765 -12.468 1.00 96.06 89 ILE A O 1
ATOM 722 N N . GLU A 1 90 ? 4.172 12.502 -12.847 1.00 96.44 90 GLU A N 1
ATOM 723 C CA . GLU A 1 90 ? 3.959 13.791 -13.512 1.00 96.44 90 GLU A CA 1
ATOM 724 C C . GLU A 1 90 ? 4.285 14.973 -12.593 1.00 96.44 90 GLU A C 1
ATOM 726 O O . GLU A 1 90 ? 5.020 15.870 -12.996 1.00 96.44 90 GLU A O 1
ATOM 731 N N . GLN A 1 91 ? 3.804 14.952 -11.345 1.00 97.31 91 GLN A N 1
ATOM 732 C CA . GLN A 1 91 ? 4.038 16.028 -10.370 1.00 97.31 91 GLN A CA 1
ATOM 733 C C . GLN A 1 91 ? 5.514 16.198 -9.988 1.00 97.31 91 GLN A C 1
ATOM 735 O O . GLN A 1 91 ? 5.910 17.272 -9.551 1.00 97.31 91 GLN A O 1
ATOM 740 N N . ASN A 1 92 ? 6.325 15.149 -10.134 1.00 97.19 92 ASN A N 1
ATOM 741 C CA . ASN A 1 92 ? 7.753 15.183 -9.815 1.00 97.19 92 ASN A CA 1
ATOM 742 C C . ASN A 1 92 ? 8.637 15.239 -11.071 1.00 97.19 92 ASN A C 1
ATOM 744 O O . ASN A 1 92 ? 9.850 15.079 -10.961 1.00 97.19 92 ASN A O 1
ATOM 748 N N . HIS A 1 93 ? 8.046 15.445 -12.257 1.00 95.62 93 HIS A N 1
ATOM 749 C CA . HIS A 1 93 ? 8.752 15.496 -13.544 1.00 95.62 93 HIS A CA 1
ATOM 750 C C . HIS A 1 93 ? 9.651 14.272 -13.807 1.00 95.62 93 HIS A C 1
ATOM 752 O O . HIS A 1 93 ? 10.733 14.384 -14.382 1.00 95.62 93 HIS A O 1
ATOM 758 N N . LEU A 1 94 ? 9.207 13.091 -13.371 1.00 95.38 94 LEU A N 1
ATOM 759 C CA . LEU A 1 94 ? 9.954 11.844 -13.518 1.00 95.38 94 LEU A CA 1
ATOM 760 C C . LEU A 1 94 ? 9.675 11.180 -14.870 1.00 95.38 94 LEU A C 1
ATOM 762 O O . LEU A 1 94 ? 8.605 11.339 -15.462 1.00 95.38 94 LEU A O 1
ATOM 766 N N . THR A 1 95 ? 10.620 10.361 -15.338 1.00 94.62 95 THR A N 1
ATOM 767 C CA . THR A 1 95 ? 10.408 9.515 -16.516 1.00 94.62 95 THR A CA 1
ATOM 768 C C . THR A 1 95 ? 9.241 8.564 -16.271 1.00 94.62 95 THR A C 1
ATOM 770 O O . THR A 1 95 ? 9.197 7.838 -15.276 1.00 94.62 95 THR A O 1
ATOM 773 N N . LYS A 1 96 ? 8.293 8.538 -17.209 1.00 93.62 96 LYS A N 1
ATOM 774 C CA . LYS A 1 96 ? 7.150 7.632 -17.146 1.00 93.62 96 LYS A CA 1
ATOM 775 C C . LYS A 1 96 ? 7.601 6.183 -17.327 1.00 93.62 96 LYS A C 1
ATOM 777 O O . LYS A 1 96 ? 8.018 5.799 -18.414 1.00 93.62 96 LYS A O 1
ATOM 782 N N . ILE A 1 97 ? 7.434 5.380 -16.280 1.00 93.94 97 ILE A N 1
ATOM 783 C CA . ILE A 1 97 ? 7.652 3.926 -16.287 1.00 93.94 97 ILE A CA 1
ATOM 784 C C . ILE A 1 97 ? 6.333 3.182 -16.062 1.00 93.94 97 ILE A C 1
ATOM 786 O O . ILE A 1 97 ? 5.349 3.761 -15.588 1.00 93.94 97 ILE A O 1
ATOM 790 N N . ARG A 1 98 ? 6.266 1.893 -16.402 1.00 91.19 98 ARG A N 1
ATOM 791 C CA . ARG A 1 98 ? 5.110 1.050 -16.063 1.00 91.19 98 ARG A CA 1
ATOM 792 C C . ARG A 1 98 ? 5.206 0.620 -14.603 1.00 91.19 98 ARG A C 1
ATOM 794 O O . ARG A 1 98 ? 6.278 0.329 -14.099 1.00 91.19 98 AR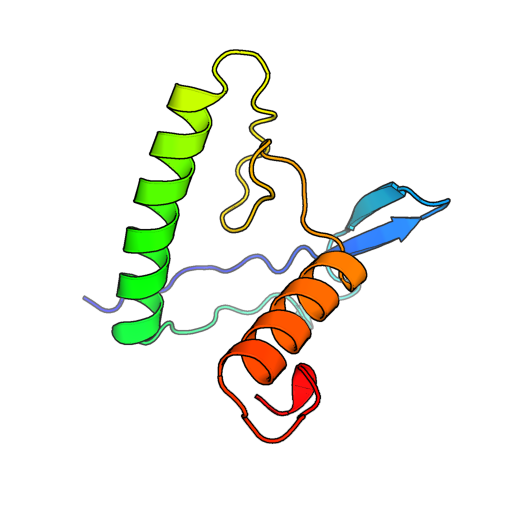G A O 1
ATOM 801 N N . PHE A 1 99 ? 4.060 0.487 -13.938 1.00 87.88 99 PHE A N 1
ATOM 802 C CA . PHE A 1 99 ? 4.013 0.090 -12.524 1.00 87.88 99 PHE A CA 1
ATOM 803 C C . PHE A 1 99 ? 4.681 -1.271 -12.241 1.00 87.88 99 PHE A C 1
ATOM 805 O O . PHE A 1 99 ? 5.204 -1.489 -11.158 1.00 87.88 99 PHE A O 1
ATOM 812 N N . HIS A 1 100 ? 4.688 -2.183 -13.217 1.00 85.56 100 HIS A N 1
ATOM 813 C CA . HIS A 1 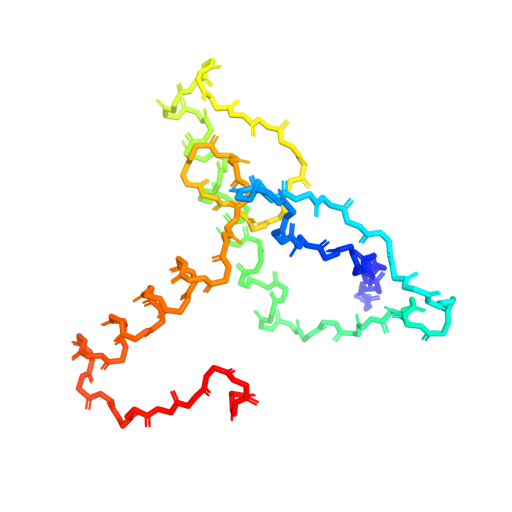100 ? 5.309 -3.506 -13.087 1.00 85.56 100 HIS A CA 1
ATOM 814 C C . HIS A 1 100 ? 6.831 -3.501 -13.327 1.00 85.56 100 HIS A C 1
ATOM 816 O O . HIS A 1 100 ? 7.446 -4.558 -13.251 1.00 85.56 100 HIS A O 1
ATOM 822 N N . GLU A 1 101 ? 7.418 -2.347 -13.655 1.00 86.38 101 GLU A N 1
ATOM 823 C CA . GLU A 1 101 ? 8.865 -2.169 -13.860 1.00 86.38 101 GLU A CA 1
ATOM 824 C C . GLU A 1 101 ? 9.573 -1.594 -12.625 1.00 86.38 101 GLU A C 1
ATOM 826 O O . GLU A 1 101 ? 10.788 -1.417 -12.659 1.00 86.38 101 GLU A O 1
ATOM 831 N N . CYS A 1 102 ? 8.814 -1.276 -11.569 1.00 67.81 102 CYS A N 1
ATOM 832 C CA . CYS A 1 102 ? 9.336 -0.813 -10.284 1.00 67.81 102 CYS A CA 1
ATOM 833 C C . CYS A 1 102 ? 10.101 -1.899 -9.518 1.00 67.81 102 CYS A C 1
ATOM 835 O O . CYS A 1 102 ? 9.720 -3.089 -9.611 1.00 67.81 102 CYS A O 1
#

pLDDT: mean 85.67, std 14.38, range [35.25, 97.31]

InterPro domains:
  IPR011010 DNA breaking-rejoining enzyme, catalytic core [SSF56349] (16-101)
  IPR013762 Integrase-like, catalytic domain superfamily [G3DSA:1.10.443.10] (5-102)

Radius of gyration: 15.76 Å; chains: 1; bounding box: 33×39×32 Å

Organism: NCBI:txid2690964

Sequence (102 aa):
MKAKLRAYAKTFVTINGKLVLQDPKTKGSQRSVSLTHTATEALKKHRIKQYEQKLEIGENYQDQDLIIATRFGTPIGPRNLLRSFYHIIEQNHLTKIRFHEC